Protein AF-A0A1F4BIY8-F1 (afdb_monomer_lite)

Foldseek 3Di:
DDDDDPDPDPAPPPDPPDQDPVLLVVLVVCVVVVDDLVVNCVVSVHDSVVSQVSCVVVVVDPD

Secondary structure (DSSP, 8-state):
------------TTSSPPPPHHHHHHHHHHHHTT--HHHHHHHHT--HHHHHHHHHHTTSS--

Sequence (63 aa):
MERAERRRVELPAKTGQPWSEEEDRKLLASFDAGRGLAELAAAHERTQTGIRARLVKFGRLAA

Structure (mmCIF, N/CA/C/O backbone):
data_AF-A0A1F4BIY8-F1
#
_entry.id   AF-A0A1F4BIY8-F1
#
loop_
_atom_site.group_PDB
_atom_site.id
_atom_site.type_symbol
_atom_site.label_atom_id
_atom_site.label_alt_id
_atom_site.label_comp_id
_atom_site.label_asym_id
_atom_site.label_entity_id
_atom_site.label_seq_id
_atom_site.pdbx_PDB_ins_code
_atom_site.Cartn_x
_atom_site.Cartn_y
_atom_site.Cartn_z
_atom_site.occupancy
_atom_site.B_iso_or_equiv
_atom_site.auth_seq_id
_atom_site.auth_comp_id
_atom_site.auth_asym_id
_atom_site.auth_atom_id
_atom_site.pdbx_PDB_model_num
ATOM 1 N N . MET A 1 1 ? 26.125 -18.975 9.348 1.00 44.53 1 MET A N 1
ATOM 2 C CA . MET A 1 1 ? 24.700 -18.581 9.317 1.00 44.53 1 MET A CA 1
ATOM 3 C C . MET A 1 1 ? 24.487 -17.752 8.045 1.00 44.53 1 MET A C 1
ATOM 5 O O . MET A 1 1 ? 24.386 -16.544 8.117 1.00 44.53 1 MET A O 1
ATOM 9 N N . GLU A 1 2 ? 24.753 -18.216 6.827 1.00 45.94 2 GLU A N 1
ATOM 10 C CA . GLU A 1 2 ? 24.149 -19.282 6.011 1.00 45.94 2 GLU A CA 1
ATOM 11 C C . GLU A 1 2 ? 22.613 -19.324 6.022 1.00 45.94 2 GLU A C 1
ATOM 13 O O . GLU A 1 2 ? 22.028 -19.540 7.081 1.00 45.94 2 GLU A O 1
ATOM 18 N N . ARG A 1 3 ? 22.033 -19.207 4.808 1.00 46.50 3 ARG A N 1
ATOM 19 C CA . ARG A 1 3 ? 20.626 -19.403 4.371 1.00 46.50 3 ARG A CA 1
ATOM 20 C C . ARG A 1 3 ? 19.845 -18.150 3.960 1.00 46.50 3 ARG A C 1
ATOM 22 O O . ARG A 1 3 ? 18.746 -17.918 4.440 1.00 46.50 3 ARG A O 1
ATOM 29 N N . ALA A 1 4 ? 20.374 -17.405 2.998 1.00 44.97 4 ALA A N 1
ATOM 30 C CA . ALA A 1 4 ? 19.605 -16.461 2.191 1.00 44.97 4 ALA A CA 1
ATOM 31 C C . ALA A 1 4 ? 20.465 -16.052 0.972 1.00 44.97 4 ALA A C 1
ATOM 33 O O . ALA A 1 4 ? 21.585 -15.616 1.172 1.00 44.97 4 ALA A O 1
ATOM 34 N N . GLU A 1 5 ? 20.146 -16.180 -0.315 1.00 46.00 5 GLU A N 1
ATOM 35 C CA . GLU A 1 5 ? 18.989 -16.665 -1.060 1.00 46.00 5 GLU A CA 1
ATOM 36 C C . GLU A 1 5 ? 19.517 -17.006 -2.466 1.00 46.00 5 GLU A C 1
ATOM 38 O O . GLU A 1 5 ? 19.752 -16.134 -3.301 1.00 46.00 5 GLU A O 1
ATOM 43 N N . ARG A 1 6 ? 19.742 -18.291 -2.761 1.00 47.16 6 ARG A N 1
ATOM 44 C CA . ARG A 1 6 ? 19.936 -18.745 -4.144 1.00 47.16 6 ARG A CA 1
ATOM 45 C C . ARG A 1 6 ? 18.560 -18.858 -4.803 1.00 47.16 6 ARG A C 1
ATOM 47 O O . ARG A 1 6 ? 18.041 -19.956 -4.964 1.00 47.16 6 ARG A O 1
ATOM 54 N N . ARG A 1 7 ? 17.948 -17.730 -5.165 1.00 52.88 7 ARG A N 1
ATOM 55 C CA . ARG A 1 7 ? 16.806 -17.716 -6.094 1.00 52.88 7 ARG A CA 1
ATOM 56 C C . ARG A 1 7 ? 16.919 -16.535 -7.045 1.00 52.88 7 ARG A C 1
ATOM 58 O O . ARG A 1 7 ? 16.197 -15.552 -6.985 1.00 52.88 7 ARG A O 1
ATOM 65 N N . ARG A 1 8 ? 17.891 -16.691 -7.938 1.00 48.97 8 ARG A N 1
ATOM 66 C CA . ARG A 1 8 ? 18.071 -15.937 -9.173 1.00 48.97 8 ARG A CA 1
ATOM 67 C C . ARG A 1 8 ? 16.887 -16.252 -10.096 1.00 48.97 8 ARG A C 1
ATOM 69 O O . ARG A 1 8 ? 16.967 -17.142 -10.930 1.00 48.97 8 ARG A O 1
ATOM 76 N N . VAL A 1 9 ? 15.763 -15.591 -9.860 1.00 50.31 9 VAL A N 1
ATOM 77 C CA . VAL A 1 9 ? 14.651 -15.453 -10.804 1.00 50.31 9 VAL A CA 1
ATOM 78 C C . VAL A 1 9 ? 14.515 -13.955 -11.000 1.00 50.31 9 VAL A C 1
ATOM 80 O O . VAL A 1 9 ? 14.600 -13.219 -10.022 1.00 50.31 9 VAL A O 1
ATOM 83 N N . GLU A 1 10 ? 14.415 -13.526 -12.250 1.00 48.28 10 GLU A N 1
ATOM 84 C CA . GLU A 1 10 ? 14.430 -12.148 -12.757 1.00 48.28 10 GLU A CA 1
ATOM 85 C C . GLU A 1 10 ? 13.346 -11.259 -12.125 1.00 48.28 10 GLU A C 1
ATOM 87 O O . GLU A 1 1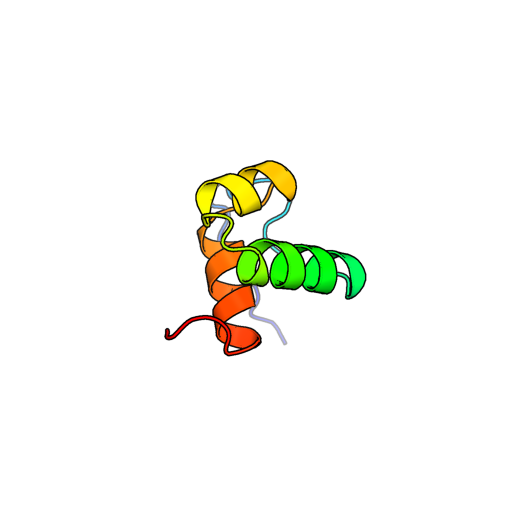0 ? 12.345 -10.892 -12.733 1.00 48.28 10 GLU A O 1
ATOM 92 N N . LEU A 1 11 ? 13.527 -10.934 -10.852 1.00 50.72 11 LEU A N 1
ATOM 93 C CA . LEU A 1 11 ? 12.653 -10.064 -10.096 1.00 50.72 11 LEU A CA 1
ATOM 94 C C . LEU A 1 11 ? 13.113 -8.620 -10.343 1.00 50.72 11 LEU A C 1
ATOM 96 O O . LEU A 1 11 ? 14.316 -8.348 -10.295 1.00 50.72 11 LEU A O 1
ATOM 100 N N . PRO A 1 12 ? 12.188 -7.687 -10.630 1.00 48.03 12 PRO A N 1
ATOM 101 C CA . PRO A 1 12 ? 12.529 -6.314 -10.992 1.00 48.03 12 PRO A CA 1
ATOM 102 C C . PRO A 1 12 ? 13.404 -5.667 -9.917 1.00 48.03 12 PRO A C 1
ATOM 104 O O . PRO A 1 12 ? 13.268 -5.990 -8.734 1.00 48.03 12 PRO A O 1
ATOM 107 N N . ALA A 1 13 ? 14.280 -4.751 -10.351 1.00 52.47 13 ALA A N 1
ATOM 108 C CA . ALA A 1 13 ? 15.460 -4.210 -9.655 1.00 52.47 13 ALA A CA 1
ATOM 109 C C . ALA A 1 13 ? 15.261 -3.760 -8.192 1.00 52.47 13 ALA A C 1
ATOM 111 O O . ALA A 1 13 ? 16.221 -3.630 -7.434 1.00 52.47 13 ALA A O 1
ATOM 112 N N . LYS A 1 14 ? 14.015 -3.546 -7.774 1.00 53.19 14 LYS A N 1
ATOM 113 C CA . LYS A 1 14 ? 13.609 -3.187 -6.418 1.00 53.19 14 LYS A CA 1
ATOM 114 C C . LYS A 1 14 ? 13.009 -4.364 -5.622 1.00 53.19 14 LYS A C 1
ATOM 116 O O . LYS A 1 14 ? 12.254 -4.159 -4.678 1.00 53.19 14 LYS A O 1
ATOM 121 N N . THR A 1 15 ? 13.309 -5.615 -5.944 1.00 46.88 15 THR A N 1
ATOM 122 C CA . THR A 1 15 ? 12.919 -6.754 -5.094 1.00 46.88 15 THR A CA 1
ATOM 123 C C . THR A 1 15 ? 14.011 -6.990 -4.053 1.00 46.88 15 THR A C 1
ATOM 125 O O . THR A 1 15 ? 15.127 -7.341 -4.411 1.00 46.88 15 THR A O 1
ATOM 128 N N . GLY A 1 16 ? 13.714 -6.733 -2.774 1.00 55.47 16 GLY A N 1
ATOM 129 C CA . GLY A 1 16 ? 14.682 -6.847 -1.669 1.00 55.47 16 GLY A CA 1
ATOM 130 C C . GLY A 1 16 ? 15.320 -5.528 -1.208 1.00 55.47 16 GLY A C 1
ATOM 131 O O . GLY A 1 16 ? 16.015 -5.521 -0.198 1.00 55.47 16 GLY A O 1
ATOM 132 N N . GLN A 1 17 ? 15.054 -4.397 -1.878 1.00 63.06 17 GLN A N 1
ATOM 133 C CA . GLN A 1 17 ? 15.467 -3.089 -1.350 1.00 63.06 17 GLN A CA 1
ATOM 134 C C . GLN A 1 17 ? 14.600 -2.703 -0.141 1.00 63.06 17 GLN A C 1
ATOM 136 O O . GLN A 1 17 ? 13.375 -2.889 -0.217 1.00 63.06 17 GLN A O 1
ATOM 141 N N . PRO A 1 18 ? 15.197 -2.150 0.934 1.00 69.44 18 PRO A N 1
ATOM 142 C CA . PRO A 1 18 ? 14.465 -1.730 2.120 1.00 69.44 18 PRO A CA 1
ATOM 143 C C . PRO A 1 18 ? 13.371 -0.729 1.738 1.00 69.44 18 PRO A C 1
ATOM 145 O O . PRO A 1 18 ? 13.581 0.164 0.919 1.00 69.44 18 PRO A O 1
ATOM 148 N N . TRP A 1 19 ? 12.180 -0.918 2.302 1.00 75.44 19 TRP A N 1
ATOM 149 C CA . TRP A 1 19 ? 11.120 0.082 2.231 1.00 75.44 19 TRP A CA 1
ATOM 150 C C . TRP A 1 19 ? 11.480 1.203 3.197 1.00 75.44 19 TRP A C 1
ATOM 152 O O . TRP A 1 19 ? 11.608 0.951 4.397 1.00 75.44 19 TRP A O 1
ATOM 162 N N . SER A 1 20 ? 11.670 2.408 2.671 1.00 82.06 20 SER A N 1
ATOM 163 C CA . SER A 1 20 ? 11.830 3.598 3.502 1.00 82.06 20 SER A CA 1
ATOM 164 C C . SER A 1 20 ? 10.485 4.002 4.097 1.00 82.06 20 SER A C 1
ATOM 166 O O . SER A 1 20 ? 9.448 3.865 3.449 1.00 82.06 20 SER A O 1
ATOM 168 N N . GLU A 1 21 ? 10.500 4.578 5.296 1.00 80.94 21 GLU A N 1
ATOM 169 C CA . GLU A 1 21 ? 9.280 5.032 5.977 1.00 80.94 21 GLU A CA 1
ATOM 170 C C . GLU A 1 21 ? 8.480 6.048 5.147 1.00 80.94 21 GLU A C 1
ATOM 172 O O . GLU A 1 21 ? 7.250 6.033 5.155 1.00 80.94 21 GLU A O 1
ATOM 177 N N . GLU A 1 22 ? 9.154 6.906 4.378 1.00 83.62 22 GLU A N 1
ATOM 178 C CA . GLU A 1 22 ? 8.497 7.812 3.429 1.00 83.62 22 GLU A CA 1
ATOM 179 C C . GLU A 1 22 ? 7.813 7.076 2.275 1.00 83.62 22 GLU A C 1
ATOM 181 O O . GLU A 1 22 ? 6.720 7.461 1.858 1.00 83.62 22 GLU A O 1
ATOM 186 N N . GLU A 1 23 ? 8.441 6.018 1.759 1.00 83.31 23 GLU A N 1
ATOM 187 C CA . GLU A 1 23 ? 7.899 5.205 0.668 1.00 83.31 23 GLU A CA 1
ATOM 188 C C . GLU A 1 23 ? 6.661 4.439 1.148 1.00 83.31 23 GLU A C 1
ATOM 190 O O . GLU A 1 23 ? 5.634 4.434 0.469 1.00 83.31 23 GLU A O 1
ATOM 195 N N . ASP A 1 24 ? 6.710 3.910 2.371 1.00 86.44 24 ASP A N 1
ATOM 196 C CA . ASP A 1 24 ? 5.557 3.312 3.039 1.00 86.44 24 ASP A CA 1
ATOM 197 C C . ASP A 1 24 ? 4.434 4.311 3.279 1.00 86.44 24 ASP A C 1
ATOM 199 O O . ASP A 1 24 ? 3.282 4.020 2.979 1.00 86.44 24 ASP A O 1
ATOM 203 N N . ARG A 1 25 ? 4.740 5.505 3.794 1.00 88.56 25 ARG A N 1
ATOM 204 C CA . ARG A 1 25 ? 3.718 6.536 4.015 1.00 88.56 25 ARG A CA 1
ATOM 205 C C . ARG A 1 25 ? 3.044 6.947 2.713 1.00 88.56 25 ARG A C 1
ATOM 207 O O . ARG A 1 25 ? 1.823 7.061 2.694 1.00 88.56 25 ARG A O 1
ATOM 214 N N . LYS A 1 26 ? 3.804 7.127 1.628 1.00 88.88 26 LYS A N 1
ATOM 215 C CA . LYS A 1 26 ? 3.252 7.435 0.297 1.00 88.88 26 LYS A CA 1
ATOM 216 C C . LYS A 1 26 ? 2.378 6.301 -0.226 1.00 88.88 26 LYS A C 1
ATOM 218 O O . LYS A 1 26 ? 1.298 6.571 -0.754 1.00 88.88 26 LYS A O 1
ATOM 223 N N . LEU A 1 27 ? 2.811 5.055 -0.031 1.00 88.88 27 LEU A N 1
ATOM 224 C CA . LEU A 1 27 ? 2.043 3.876 -0.405 1.00 88.88 27 LEU A CA 1
ATOM 225 C C . LEU A 1 27 ? 0.717 3.815 0.351 1.00 88.88 27 LEU A C 1
ATOM 227 O O . LEU A 1 27 ? -0.340 3.680 -0.259 1.00 88.88 27 LEU A O 1
ATOM 231 N N . LEU A 1 28 ? 0.788 3.921 1.677 1.00 88.25 28 LEU A N 1
ATOM 232 C CA . LEU A 1 28 ? -0.362 3.849 2.566 1.00 88.25 28 LEU A CA 1
ATOM 233 C C . LEU A 1 28 ? -1.331 4.990 2.280 1.00 88.25 28 LEU A C 1
ATOM 235 O O . LEU A 1 28 ? -2.510 4.719 2.129 1.00 88.25 28 LEU A O 1
ATOM 239 N N . ALA A 1 29 ? -0.848 6.226 2.131 1.00 90.31 29 ALA A N 1
ATOM 240 C CA . ALA A 1 29 ? -1.686 7.376 1.799 1.00 90.31 29 ALA A CA 1
ATOM 241 C C . ALA A 1 29 ? -2.373 7.215 0.437 1.00 90.31 29 ALA A C 1
ATOM 243 O O . ALA A 1 29 ? -3.552 7.519 0.297 1.00 90.31 29 ALA A O 1
ATOM 244 N N . SER A 1 30 ? -1.658 6.699 -0.564 1.00 89.62 30 SER A N 1
ATOM 245 C CA . SER A 1 30 ? -2.230 6.462 -1.890 1.00 89.62 30 SER A CA 1
ATOM 246 C C . SER A 1 30 ? -3.263 5.329 -1.866 1.00 89.62 30 SER A C 1
ATOM 248 O O . SER A 1 30 ? -4.305 5.438 -2.505 1.00 89.62 30 SER A O 1
ATOM 250 N N . PHE A 1 31 ? -3.008 4.264 -1.104 1.00 88.69 31 PHE A N 1
ATOM 251 C CA . PHE A 1 31 ? -3.965 3.178 -0.896 1.00 88.69 31 PHE A CA 1
ATOM 252 C C . PHE A 1 31 ? -5.209 3.643 -0.121 1.00 88.69 31 PHE A C 1
ATOM 254 O O . PHE A 1 31 ? -6.324 3.314 -0.510 1.00 88.69 31 PHE A O 1
ATOM 261 N N . ASP A 1 32 ? -5.028 4.450 0.928 1.00 86.94 32 ASP A N 1
ATOM 262 C CA . ASP A 1 32 ? -6.106 5.058 1.723 1.00 86.94 32 ASP A CA 1
ATOM 263 C C . ASP A 1 32 ? -6.956 6.019 0.872 1.00 86.94 32 ASP A C 1
ATOM 265 O O . ASP A 1 32 ? -8.175 6.059 0.996 1.00 86.94 32 ASP A O 1
ATOM 269 N N . ALA A 1 33 ? -6.331 6.693 -0.101 1.00 89.00 33 ALA A N 1
ATOM 270 C CA . ALA A 1 33 ? -7.011 7.483 -1.127 1.00 89.00 33 ALA A CA 1
ATOM 271 C C . ALA A 1 33 ? -7.770 6.640 -2.178 1.00 89.00 33 ALA A C 1
ATOM 273 O O . ALA A 1 33 ? -8.331 7.199 -3.120 1.00 89.00 33 ALA A O 1
ATOM 274 N N . GLY A 1 34 ? -7.782 5.307 -2.060 1.00 87.50 34 GLY A N 1
ATOM 275 C CA . GLY A 1 34 ? -8.498 4.404 -2.964 1.00 87.50 34 GLY A CA 1
ATOM 276 C 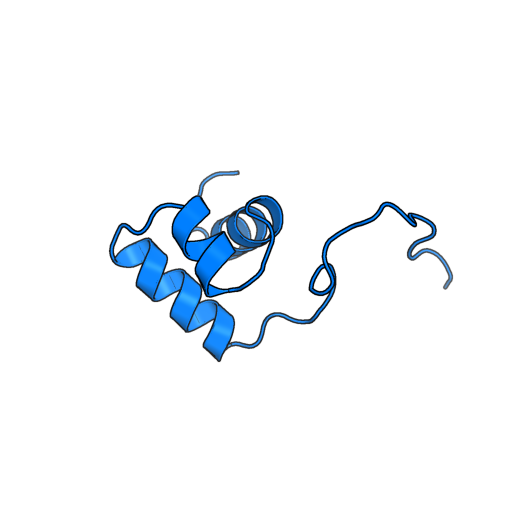C . GLY A 1 34 ? -7.758 4.074 -4.263 1.00 87.50 34 GLY A C 1
ATOM 277 O O . GLY A 1 34 ? -8.371 3.560 -5.200 1.00 87.50 34 GLY A O 1
ATOM 278 N N . ARG A 1 35 ? -6.447 4.347 -4.360 1.00 87.81 35 ARG A N 1
ATOM 279 C CA . ARG A 1 35 ? -5.651 3.947 -5.534 1.00 87.81 35 ARG A CA 1
ATOM 280 C C . ARG A 1 35 ? -5.548 2.425 -5.619 1.00 87.81 35 ARG A C 1
ATOM 282 O O . ARG A 1 35 ? -5.246 1.745 -4.640 1.00 87.81 35 ARG A O 1
ATOM 289 N N . GLY A 1 36 ? -5.724 1.894 -6.826 1.00 85.56 36 GLY A N 1
ATOM 290 C CA . GLY A 1 36 ? -5.563 0.467 -7.097 1.00 85.56 36 GLY A CA 1
ATOM 291 C C . GLY A 1 36 ? -4.109 -0.006 -6.979 1.00 85.56 36 GLY A C 1
ATOM 292 O O . GLY A 1 36 ? -3.165 0.744 -7.218 1.00 85.56 36 GLY A O 1
ATOM 293 N N . LEU A 1 37 ? -3.916 -1.294 -6.679 1.00 85.12 37 LEU A N 1
ATOM 294 C CA . LEU A 1 37 ? -2.586 -1.905 -6.521 1.00 85.12 37 LEU A CA 1
ATOM 295 C C . LEU A 1 37 ? -1.690 -1.752 -7.762 1.00 85.12 37 LEU A C 1
ATOM 297 O O . LEU A 1 37 ? -0.478 -1.606 -7.621 1.00 85.12 37 LEU A O 1
ATOM 301 N N . ALA A 1 38 ? -2.274 -1.764 -8.963 1.00 85.56 38 ALA A N 1
ATOM 302 C CA . ALA A 1 38 ? -1.548 -1.580 -10.220 1.00 85.56 38 ALA A CA 1
ATOM 303 C C . ALA A 1 38 ? -0.961 -0.162 -10.357 1.00 85.56 38 ALA A C 1
ATOM 305 O O . ALA A 1 38 ? 0.194 -0.015 -10.753 1.00 85.56 38 ALA A O 1
ATOM 306 N N . GLU A 1 39 ? -1.721 0.864 -9.962 1.00 87.94 39 GLU A N 1
ATOM 307 C CA . GLU A 1 39 ? -1.269 2.262 -9.943 1.00 87.94 39 GLU A CA 1
ATOM 308 C C . GLU A 1 39 ? -0.131 2.455 -8.937 1.00 87.94 39 GLU A C 1
ATOM 310 O O . GLU A 1 39 ? 0.883 3.074 -9.246 1.00 87.94 39 GLU A O 1
ATOM 315 N N . LEU A 1 40 ? -0.271 1.872 -7.743 1.00 87.38 40 LEU A N 1
ATOM 316 C CA . LEU A 1 40 ? 0.760 1.914 -6.706 1.00 87.38 40 LEU A CA 1
ATOM 317 C C . LEU A 1 40 ? 2.042 1.207 -7.164 1.00 87.38 40 LEU A C 1
ATOM 319 O O . LEU A 1 40 ? 3.142 1.718 -6.975 1.00 87.38 40 LEU A O 1
ATOM 323 N N . ALA A 1 41 ? 1.911 0.043 -7.798 1.00 85.56 41 ALA A N 1
ATOM 324 C CA . ALA A 1 41 ? 3.043 -0.691 -8.350 1.00 85.56 41 ALA A CA 1
ATOM 325 C C . ALA A 1 41 ? 3.804 0.135 -9.399 1.00 85.56 41 ALA A C 1
ATOM 327 O O . ALA A 1 41 ? 5.030 0.218 -9.331 1.00 85.56 41 ALA A O 1
ATOM 328 N N . ALA A 1 42 ? 3.084 0.794 -10.313 1.00 85.12 42 ALA A N 1
ATOM 329 C CA . ALA A 1 42 ? 3.680 1.683 -11.305 1.00 85.12 42 ALA A CA 1
ATOM 330 C C . ALA A 1 42 ? 4.346 2.910 -10.657 1.00 85.12 42 ALA A C 1
ATOM 332 O O . ALA A 1 42 ? 5.495 3.210 -10.964 1.00 85.12 42 ALA A O 1
ATOM 333 N N . ALA A 1 43 ? 3.667 3.573 -9.714 1.00 84.50 43 ALA A N 1
ATOM 334 C CA . ALA A 1 43 ? 4.161 4.780 -9.048 1.00 84.50 43 ALA A CA 1
ATOM 335 C C . ALA A 1 43 ? 5.420 4.540 -8.200 1.00 84.50 43 ALA A C 1
ATOM 337 O O . ALA A 1 43 ? 6.288 5.404 -8.120 1.00 84.50 43 ALA A O 1
ATOM 338 N N . HIS A 1 44 ? 5.519 3.372 -7.565 1.00 81.06 44 HIS A N 1
ATOM 339 C CA . HIS A 1 44 ? 6.664 3.003 -6.731 1.00 81.06 4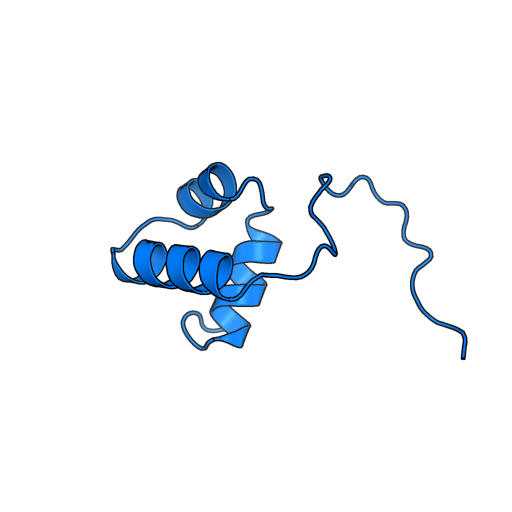4 HIS A CA 1
ATOM 340 C C . HIS A 1 44 ? 7.732 2.197 -7.492 1.00 81.06 44 HIS A C 1
ATOM 342 O O . HIS A 1 44 ? 8.773 1.862 -6.918 1.00 81.06 44 HIS A O 1
ATOM 348 N N . GLU A 1 45 ? 7.485 1.868 -8.767 1.00 78.44 45 GLU A N 1
ATOM 349 C CA . GLU A 1 45 ? 8.308 0.964 -9.587 1.00 78.44 45 GLU A CA 1
ATOM 350 C C . GLU A 1 45 ? 8.572 -0.381 -8.880 1.00 78.44 45 GLU A C 1
ATOM 352 O O . GLU A 1 45 ? 9.657 -0.969 -8.946 1.00 78.44 45 GLU A O 1
ATOM 357 N N . ARG A 1 46 ? 7.572 -0.858 -8.131 1.00 80.06 46 ARG A N 1
ATOM 358 C CA . ARG A 1 46 ? 7.607 -2.118 -7.377 1.00 80.06 46 ARG A CA 1
ATOM 359 C C . ARG A 1 46 ? 6.622 -3.102 -7.990 1.00 80.06 46 ARG A C 1
ATOM 361 O O . ARG A 1 46 ? 5.677 -2.734 -8.676 1.00 80.06 46 ARG A O 1
ATOM 368 N N . THR A 1 47 ? 6.799 -4.385 -7.693 1.00 81.75 47 THR A N 1
ATOM 369 C CA . THR A 1 47 ? 5.792 -5.384 -8.061 1.00 81.75 47 THR A CA 1
ATOM 370 C C . THR A 1 47 ? 4.526 -5.205 -7.23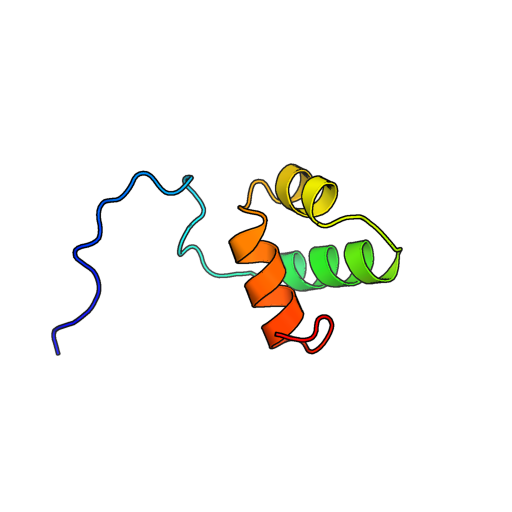6 1.00 81.75 47 THR A C 1
ATOM 372 O O . THR A 1 47 ? 4.585 -4.901 -6.043 1.00 81.75 47 THR A O 1
ATOM 375 N N . GLN A 1 48 ? 3.377 -5.504 -7.843 1.00 84.94 48 GLN A N 1
ATOM 376 C CA . GLN A 1 48 ? 2.099 -5.578 -7.129 1.00 84.94 48 GLN A CA 1
ATOM 377 C C . GLN A 1 48 ? 2.184 -6.526 -5.922 1.00 84.94 48 GLN A C 1
ATOM 379 O O . GLN A 1 48 ? 1.637 -6.230 -4.867 1.00 84.94 48 GLN A O 1
ATOM 384 N N . THR A 1 49 ? 2.937 -7.625 -6.034 1.00 81.69 49 THR A N 1
ATOM 385 C CA . THR A 1 49 ? 3.197 -8.551 -4.923 1.00 81.69 49 THR A CA 1
ATOM 386 C C . THR A 1 49 ? 3.944 -7.882 -3.767 1.00 81.69 49 THR A C 1
ATOM 388 O O . THR A 1 49 ? 3.574 -8.081 -2.614 1.00 81.69 49 THR A O 1
ATOM 391 N N . GLY A 1 50 ? 4.960 -7.058 -4.051 1.00 80.62 50 GLY A N 1
ATOM 392 C CA . GLY A 1 50 ? 5.694 -6.306 -3.030 1.00 80.62 50 GLY A CA 1
ATOM 393 C C . GLY A 1 50 ? 4.822 -5.260 -2.332 1.00 80.62 50 GLY A C 1
ATOM 394 O O . GLY A 1 50 ? 4.842 -5.165 -1.107 1.00 80.62 50 GLY A O 1
ATOM 395 N N . ILE A 1 51 ? 4.002 -4.544 -3.107 1.00 86.25 51 ILE A N 1
ATOM 396 C CA . ILE A 1 51 ? 2.990 -3.606 -2.601 1.00 86.25 51 ILE A CA 1
ATOM 397 C C . ILE A 1 51 ? 2.004 -4.336 -1.680 1.00 86.25 51 ILE A C 1
ATOM 399 O O . ILE A 1 51 ? 1.802 -3.934 -0.536 1.00 86.25 51 ILE A O 1
ATOM 403 N N . ARG A 1 52 ? 1.430 -5.448 -2.155 1.00 86.50 52 ARG A N 1
ATOM 404 C CA . ARG A 1 52 ? 0.457 -6.262 -1.417 1.00 86.50 52 ARG A CA 1
ATOM 405 C C . ARG A 1 52 ? 1.043 -6.766 -0.101 1.00 86.50 52 ARG A C 1
ATOM 407 O O . ARG A 1 52 ? 0.424 -6.585 0.939 1.00 86.50 52 ARG A O 1
ATOM 414 N N . ALA A 1 53 ? 2.253 -7.327 -0.125 1.00 83.69 53 ALA A N 1
ATOM 415 C CA . ALA A 1 53 ? 2.941 -7.788 1.080 1.00 83.69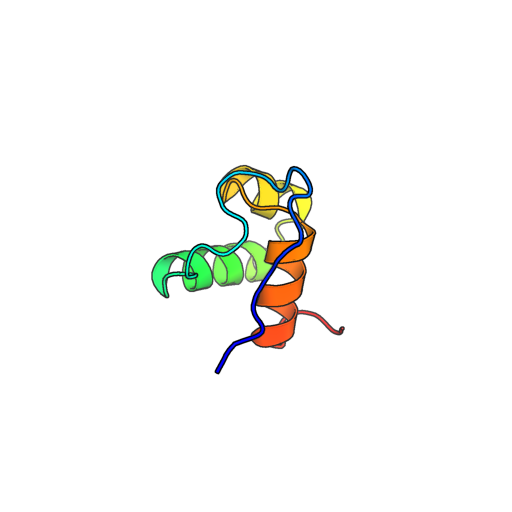 53 ALA A CA 1
ATOM 416 C C . ALA A 1 53 ? 3.154 -6.652 2.093 1.00 83.69 53 ALA A C 1
ATOM 418 O O . ALA A 1 53 ? 3.019 -6.862 3.300 1.00 83.69 53 ALA A O 1
ATOM 419 N N . ARG A 1 54 ? 3.448 -5.435 1.616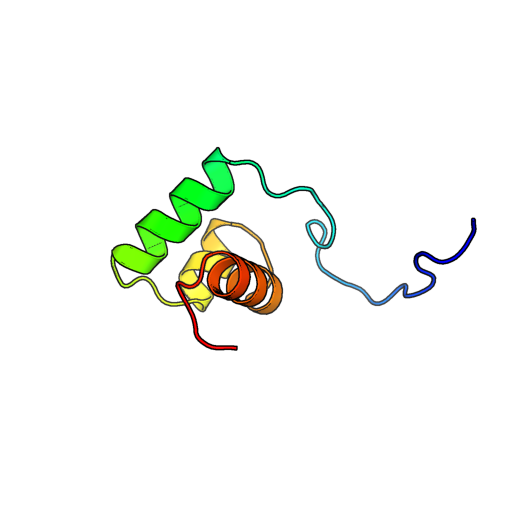 1.00 86.38 54 ARG A N 1
ATOM 420 C CA . ARG A 1 54 ? 3.616 -4.273 2.489 1.00 86.38 54 ARG A CA 1
ATOM 421 C C . ARG A 1 54 ? 2.294 -3.804 3.090 1.00 86.38 54 ARG A C 1
ATOM 423 O O . ARG A 1 54 ? 2.235 -3.575 4.294 1.00 86.38 54 ARG A O 1
ATOM 430 N N . LEU A 1 55 ? 1.227 -3.749 2.299 1.00 87.06 55 LEU A N 1
ATOM 431 C CA . LEU A 1 55 ? -0.113 -3.413 2.788 1.00 87.06 55 LEU A CA 1
ATOM 432 C C . LEU A 1 55 ? -0.627 -4.436 3.809 1.00 87.06 55 LEU A C 1
ATOM 434 O O . LEU A 1 55 ? -1.179 -4.037 4.830 1.00 87.06 55 LEU A O 1
ATOM 438 N N . VAL A 1 56 ? -0.382 -5.732 3.585 1.00 86.88 56 VAL A N 1
ATOM 439 C CA . VAL A 1 56 ? -0.679 -6.795 4.561 1.00 86.88 56 VAL A CA 1
ATOM 440 C C . VAL A 1 56 ? 0.125 -6.591 5.847 1.00 86.88 56 VAL A C 1
ATOM 442 O O . VAL A 1 56 ? -0.441 -6.642 6.935 1.00 86.88 56 VAL A O 1
ATOM 445 N N . LYS A 1 57 ? 1.424 -6.272 5.749 1.00 84.12 57 LYS A N 1
ATOM 446 C CA . LYS A 1 57 ? 2.271 -5.986 6.921 1.00 84.12 57 LYS A CA 1
ATOM 447 C C . LYS A 1 57 ? 1.755 -4.810 7.762 1.00 84.12 57 LYS A C 1
ATOM 449 O O . LYS A 1 57 ? 1.874 -4.850 8.982 1.00 84.12 57 LYS A O 1
ATOM 454 N N . PHE A 1 58 ? 1.191 -3.782 7.129 1.00 84.00 58 PHE A N 1
ATOM 455 C CA . PHE A 1 58 ? 0.569 -2.641 7.816 1.00 84.00 58 PHE A CA 1
ATOM 456 C C . PHE A 1 58 ? -0.907 -2.864 8.189 1.00 84.00 58 PHE A C 1
ATOM 458 O O . PHE A 1 58 ? -1.543 -1.954 8.717 1.00 84.00 58 PHE A O 1
ATOM 465 N N . GLY A 1 59 ? -1.476 -4.041 7.907 1.00 85.31 59 GLY A N 1
ATOM 466 C CA . GLY A 1 59 ? -2.878 -4.355 8.196 1.00 85.31 59 GLY A CA 1
ATOM 467 C C . GLY A 1 59 ? -3.889 -3.590 7.335 1.00 85.31 59 GLY A C 1
ATOM 468 O O . GLY A 1 59 ? -5.059 -3.508 7.692 1.00 85.31 59 GLY A O 1
ATOM 469 N N . ARG A 1 60 ? -3.456 -3.005 6.211 1.00 82.44 60 ARG A N 1
ATOM 470 C CA . ARG A 1 60 ? -4.334 -2.331 5.236 1.00 82.44 60 ARG A CA 1
ATOM 471 C C . ARG A 1 60 ? -4.993 -3.297 4.257 1.00 82.44 60 ARG A C 1
ATOM 473 O O . ARG A 1 60 ? -5.975 -2.939 3.618 1.00 82.44 60 ARG A O 1
ATOM 480 N N . LEU A 1 61 ? -4.464 -4.511 4.151 1.00 79.31 61 LEU A N 1
ATOM 481 C CA . LEU A 1 61 ? -5.023 -5.576 3.333 1.00 79.31 61 LEU A CA 1
ATOM 482 C C . LEU A 1 61 ? -5.062 -6.872 4.147 1.00 79.31 61 LEU A C 1
ATOM 484 O O . LEU A 1 61 ? -4.104 -7.177 4.858 1.00 79.31 61 LEU A O 1
ATOM 488 N N . ALA A 1 62 ? -6.139 -7.644 4.025 1.00 70.81 62 ALA A N 1
ATOM 489 C CA . ALA A 1 62 ? -6.166 -9.012 4.530 1.00 70.81 62 ALA A CA 1
ATOM 490 C C . ALA A 1 62 ? -5.288 -9.906 3.632 1.00 70.81 62 ALA A C 1
ATOM 492 O O . ALA A 1 62 ? -5.258 -9.710 2.413 1.00 70.81 62 ALA A O 1
ATOM 493 N N . ALA A 1 63 ? -4.533 -10.823 4.248 1.00 53.81 63 ALA A N 1
ATOM 494 C CA . ALA A 1 63 ? -3.628 -11.743 3.553 1.00 53.81 63 ALA A CA 1
ATOM 495 C C . ALA A 1 63 ? -4.390 -12.679 2.604 1.00 53.81 63 ALA A C 1
ATOM 497 O O . ALA A 1 63 ? -5.365 -13.303 3.074 1.00 53.81 63 ALA A O 1
#

Radius of gyration: 12.82 Å; chains: 1; bounding box: 33×27×22 Å

pLDDT: mean 74.49, std 16.15, range [44.53, 90.31]